Protein AF-A0A535QMQ1-F1 (afdb_monomer)

Sequence (100 aa):
MVFQDSLLVTLVQLVDRVPMPTPPTKRGRGHPKVYPDRLFLKALVIMIVRHLHTVHELLCVLAQPTSEMVTLRALLTEQDLFPSRRTWERRLKAIPETLP

pLDDT: mean 78.32, std 13.0, range [38.28, 90.62]

Mean predicted aligned error: 7.83 Å

Foldseek 3Di:
DDPPLDVLNVVLVVLVVDDDPDPDPDDDPDDDDPDDLSLLVSLVSVCVVVVPPALVVSVVQLPDPDPNSVSSQVSSADPNDHDDSVRSVVSNVCVVVVDD

Structure (mmCIF, N/CA/C/O backbone):
data_AF-A0A535QMQ1-F1
#
_entry.id   AF-A0A535QMQ1-F1
#
loop_
_atom_site.group_PDB
_atom_site.id
_atom_site.type_symbol
_atom_site.label_atom_id
_atom_site.label_alt_id
_atom_site.label_comp_id
_atom_site.label_asym_id
_atom_site.label_entity_id
_atom_site.label_seq_id
_atom_site.pdbx_PDB_ins_code
_atom_site.Cartn_x
_atom_site.Cartn_y
_atom_site.Cartn_z
_atom_site.occupancy
_atom_site.B_iso_or_equiv
_atom_site.auth_seq_id
_atom_site.auth_comp_id
_atom_site.auth_asym_id
_atom_site.auth_atom_id
_atom_site.pdbx_PDB_model_num
ATOM 1 N N . MET A 1 1 ? -19.154 -7.367 19.294 1.00 38.41 1 MET A N 1
ATOM 2 C CA . MET A 1 1 ? -18.344 -6.391 18.532 1.00 38.41 1 MET A CA 1
ATOM 3 C C . MET A 1 1 ? -18.190 -6.926 17.125 1.00 38.41 1 MET A C 1
ATOM 5 O O . MET A 1 1 ? -17.387 -7.822 16.910 1.00 38.41 1 MET A O 1
ATOM 9 N N . VAL A 1 2 ? -19.034 -6.475 16.199 1.00 38.28 2 VAL A N 1
ATOM 10 C CA . VAL A 1 2 ? -18.938 -6.898 14.799 1.00 38.28 2 VAL A CA 1
ATOM 11 C C . VAL A 1 2 ? -17.838 -6.048 14.179 1.00 38.28 2 VAL A C 1
ATOM 13 O O . VAL A 1 2 ? -18.069 -4.893 13.834 1.00 38.28 2 VAL A O 1
ATOM 16 N N . PHE A 1 3 ? -16.622 -6.589 14.111 1.00 50.56 3 PHE A N 1
ATOM 17 C CA . PHE A 1 3 ? -15.629 -6.074 13.179 1.00 50.56 3 PHE A CA 1
ATOM 18 C C . PHE A 1 3 ? -16.165 -6.408 11.792 1.00 50.56 3 PHE A C 1
ATOM 20 O O . PHE A 1 3 ? -15.968 -7.504 11.279 1.00 50.56 3 PHE A O 1
ATOM 27 N N . GLN A 1 4 ? -16.957 -5.495 11.232 1.00 48.47 4 GLN A N 1
ATOM 28 C CA . GLN A 1 4 ? -17.154 -5.481 9.797 1.00 48.47 4 GLN A CA 1
ATOM 29 C C . GLN A 1 4 ? -15.780 -5.162 9.232 1.00 48.47 4 GLN A C 1
ATOM 31 O O . GLN A 1 4 ? -15.364 -4.003 9.239 1.00 48.47 4 GLN A O 1
ATOM 36 N N . ASP A 1 5 ? -15.039 -6.194 8.830 1.00 57.31 5 ASP A N 1
ATOM 37 C CA . ASP A 1 5 ? -13.952 -5.995 7.889 1.00 57.31 5 ASP A CA 1
ATOM 38 C C . ASP A 1 5 ? -14.559 -5.198 6.738 1.00 57.31 5 ASP A C 1
ATOM 40 O O . ASP A 1 5 ? -15.450 -5.665 6.025 1.00 57.31 5 ASP A O 1
ATOM 44 N N . SER A 1 6 ? -14.179 -3.923 6.670 1.00 73.25 6 SER A N 1
ATOM 45 C CA . SER A 1 6 ? -14.657 -3.008 5.647 1.00 73.25 6 SER A CA 1
ATOM 46 C C . SER A 1 6 ? -14.399 -3.671 4.299 1.00 73.25 6 SER A C 1
ATOM 48 O O . SER A 1 6 ? -13.344 -4.274 4.104 1.00 73.25 6 SER A O 1
ATOM 50 N N . LEU A 1 7 ? -15.343 -3.573 3.363 1.00 78.81 7 LEU A N 1
ATOM 51 C CA . LEU A 1 7 ? -15.254 -4.185 2.030 1.00 78.81 7 LEU A CA 1
ATOM 52 C C . LEU A 1 7 ? -13.893 -3.919 1.356 1.00 78.81 7 LEU A C 1
ATOM 54 O O . LEU A 1 7 ? -13.362 -4.757 0.629 1.00 78.81 7 LEU A O 1
ATOM 58 N N . LEU A 1 8 ? -13.289 -2.771 1.667 1.00 82.81 8 LEU A N 1
ATOM 59 C CA . LEU A 1 8 ? -11.950 -2.377 1.253 1.00 82.81 8 LEU A CA 1
ATOM 60 C C . LEU A 1 8 ? -10.847 -3.320 1.780 1.00 82.81 8 LEU A C 1
ATOM 62 O O . LEU A 1 8 ? -9.981 -3.721 1.006 1.00 82.81 8 LEU A O 1
ATOM 66 N N . VAL A 1 9 ? -10.885 -3.733 3.049 1.00 81.25 9 VAL A N 1
ATOM 67 C CA . VAL A 1 9 ? -9.948 -4.715 3.629 1.00 81.25 9 VAL A CA 1
ATOM 68 C C . VAL A 1 9 ? -10.055 -6.052 2.894 1.00 81.25 9 VAL A C 1
ATOM 70 O O . VAL A 1 9 ? -9.034 -6.628 2.515 1.00 81.25 9 VAL A O 1
ATOM 73 N N . THR A 1 10 ? -11.275 -6.517 2.614 1.00 82.81 10 THR A N 1
ATOM 74 C CA . THR A 1 10 ? -11.502 -7.758 1.857 1.00 82.81 10 THR A CA 1
ATOM 75 C C . THR A 1 10 ? -10.967 -7.660 0.426 1.00 82.81 10 THR A C 1
ATOM 77 O O . THR A 1 10 ? -10.307 -8.587 -0.043 1.00 82.81 10 THR A O 1
ATOM 80 N N . LEU A 1 11 ? -11.183 -6.532 -0.263 1.00 82.94 11 LEU A N 1
ATOM 81 C CA . LEU A 1 11 ? -10.618 -6.290 -1.597 1.00 82.94 11 LEU A CA 1
ATOM 82 C C . LEU A 1 11 ? -9.086 -6.310 -1.581 1.00 82.94 11 LEU A C 1
ATOM 84 O O . LEU A 1 11 ? -8.469 -6.924 -2.450 1.00 82.94 11 LEU A O 1
ATOM 88 N N . VAL A 1 12 ? -8.466 -5.680 -0.582 1.00 84.94 12 VAL A N 1
ATOM 89 C CA . VAL A 1 12 ? -7.004 -5.660 -0.424 1.00 84.94 12 VAL A CA 1
ATOM 90 C C . VAL A 1 12 ? -6.453 -7.067 -0.181 1.00 84.94 12 VAL A C 1
ATOM 92 O O . VAL A 1 12 ? -5.446 -7.434 -0.784 1.00 84.94 12 VAL A O 1
ATOM 95 N N . GLN A 1 13 ? -7.125 -7.883 0.635 1.00 84.12 13 GLN A N 1
ATOM 96 C CA . GLN A 1 13 ? -6.758 -9.291 0.830 1.00 84.12 13 GLN A CA 1
ATOM 97 C C . GLN A 1 13 ? -6.956 -10.132 -0.441 1.00 84.12 13 GLN A C 1
ATOM 99 O O . GLN A 1 13 ? -6.220 -11.088 -0.680 1.00 84.12 13 GLN A O 1
ATOM 104 N N . LEU A 1 14 ? -7.922 -9.785 -1.295 1.00 83.38 14 LEU A N 1
ATOM 105 C CA . LEU A 1 14 ? -8.141 -10.488 -2.559 1.00 83.38 14 LEU A CA 1
ATOM 106 C C . LEU A 1 14 ? -6.974 -10.285 -3.539 1.00 83.38 14 LEU A C 1
ATOM 108 O O . LEU A 1 14 ? -6.632 -11.211 -4.276 1.00 83.38 14 LEU A O 1
ATOM 112 N N . VAL A 1 15 ? -6.302 -9.127 -3.495 1.00 82.25 15 VAL A N 1
ATOM 113 C CA . VAL A 1 15 ? -5.082 -8.862 -4.283 1.00 82.25 15 VAL A CA 1
ATOM 114 C C . VAL A 1 15 ? -3.973 -9.877 -3.970 1.00 82.25 15 VAL A C 1
ATOM 116 O O . VAL A 1 15 ? -3.214 -10.258 -4.865 1.00 82.25 15 VAL A O 1
ATOM 119 N N . ASP A 1 16 ? -3.901 -10.390 -2.738 1.00 78.88 16 ASP A N 1
ATOM 120 C CA . ASP A 1 16 ? -2.924 -11.427 -2.381 1.00 78.88 16 ASP A CA 1
ATOM 121 C C . ASP A 1 16 ? -3.174 -12.754 -3.100 1.00 78.88 16 ASP A C 1
ATOM 123 O O . ASP A 1 16 ? -2.229 -13.494 -3.375 1.00 78.88 16 ASP A O 1
ATOM 127 N N . ARG A 1 17 ? -4.424 -13.034 -3.483 1.00 78.25 17 ARG A N 1
ATOM 128 C CA . ARG A 1 17 ? -4.796 -14.263 -4.198 1.00 78.25 17 ARG A CA 1
ATOM 129 C C . ARG A 1 17 ? -4.593 -14.181 -5.707 1.00 78.25 17 ARG A C 1
ATOM 131 O O . ARG A 1 17 ? -4.681 -15.206 -6.377 1.00 78.25 17 ARG A O 1
ATOM 138 N N . VAL A 1 18 ? -4.307 -12.998 -6.256 1.00 74.06 18 VAL A N 1
ATOM 139 C CA . VAL A 1 18 ? -4.050 -12.840 -7.694 1.00 74.06 18 VAL A CA 1
ATOM 140 C C . VAL A 1 18 ? -2.753 -13.575 -8.044 1.00 74.06 18 VAL A C 1
ATOM 142 O O . VAL A 1 18 ? -1.719 -13.274 -7.448 1.00 74.06 18 VAL A O 1
ATOM 145 N N . PRO A 1 19 ? -2.732 -14.538 -8.975 1.00 66.31 19 PRO A N 1
ATOM 146 C CA . PRO A 1 19 ? -1.479 -15.142 -9.411 1.00 66.31 19 PRO A CA 1
ATOM 147 C C . PRO A 1 19 ? -0.661 -14.074 -10.148 1.00 66.31 19 PRO A C 1
ATOM 149 O O . PRO A 1 19 ? -1.056 -13.600 -11.206 1.00 66.31 19 PRO A O 1
ATOM 152 N N . MET A 1 20 ? 0.466 -13.653 -9.571 1.00 63.56 20 MET A N 1
ATOM 153 C CA . MET A 1 20 ? 1.396 -12.745 -10.241 1.00 63.56 20 MET A CA 1
ATOM 154 C C . MET A 1 20 ? 2.471 -13.555 -10.955 1.00 63.56 20 MET A C 1
ATOM 156 O O . MET A 1 20 ? 2.902 -14.580 -10.412 1.00 63.56 20 MET A O 1
ATOM 160 N N . PRO A 1 21 ? 2.921 -13.095 -12.136 1.00 61.88 21 PRO A N 1
ATOM 161 C CA . PRO A 1 21 ? 3.976 -13.764 -12.874 1.00 61.88 21 PRO A CA 1
ATOM 162 C C . PRO A 1 21 ? 5.224 -13.883 -12.001 1.00 61.88 21 PRO A C 1
ATOM 164 O O . PRO A 1 21 ? 5.600 -12.958 -11.274 1.00 61.88 21 PRO A O 1
ATOM 167 N N . THR A 1 22 ? 5.849 -15.057 -12.051 1.00 61.16 22 THR A N 1
ATOM 168 C CA . THR A 1 22 ? 7.084 -15.330 -11.323 1.00 61.16 22 THR A CA 1
ATOM 169 C C . THR A 1 22 ? 8.133 -14.294 -11.738 1.00 61.16 22 THR A C 1
ATOM 171 O O . THR A 1 22 ? 8.300 -14.055 -12.937 1.00 61.16 22 THR A O 1
ATOM 174 N N . PRO A 1 23 ? 8.832 -13.645 -10.788 1.00 64.38 23 PRO A N 1
ATOM 175 C CA . PRO A 1 23 ? 9.850 -12.666 -11.137 1.00 64.38 23 PRO A CA 1
ATOM 176 C C . PRO A 1 23 ? 10.902 -13.312 -12.055 1.00 64.38 23 PRO A C 1
ATOM 178 O O . PRO A 1 23 ? 11.263 -14.473 -11.841 1.00 64.38 23 PRO A O 1
ATOM 181 N N . PRO A 1 24 ? 11.402 -12.591 -13.075 1.00 60.28 24 PRO A N 1
ATOM 182 C CA . PRO A 1 24 ? 12.310 -13.162 -14.061 1.00 60.28 24 PRO A CA 1
ATOM 183 C C . PRO A 1 24 ? 13.569 -13.731 -13.393 1.00 60.28 24 PRO A C 1
ATOM 185 O O . PRO A 1 24 ? 14.229 -13.057 -12.600 1.00 60.28 24 PRO A O 1
ATOM 188 N N . THR A 1 25 ? 13.925 -14.970 -13.750 1.00 57.25 25 THR A N 1
ATOM 189 C CA . THR A 1 25 ? 15.076 -15.719 -13.206 1.00 57.25 25 THR A CA 1
ATOM 190 C C . THR A 1 25 ? 16.405 -14.979 -13.387 1.00 57.25 25 THR A C 1
ATOM 192 O O . THR A 1 25 ? 17.312 -15.102 -12.566 1.00 57.25 25 THR A O 1
ATOM 195 N N . LYS A 1 26 ? 16.529 -14.170 -14.448 1.00 55.06 26 LYS A N 1
ATOM 196 C CA . LYS A 1 26 ? 17.698 -13.322 -14.698 1.00 55.06 26 LYS A CA 1
ATOM 197 C C . LYS A 1 26 ? 17.471 -11.944 -14.077 1.00 55.06 26 LYS A C 1
ATOM 199 O O . LYS A 1 26 ? 16.813 -11.088 -14.664 1.00 55.06 26 LYS A O 1
ATOM 204 N N . ARG A 1 27 ? 18.048 -11.715 -12.894 1.00 57.25 27 ARG A N 1
ATOM 205 C CA . ARG A 1 27 ? 18.171 -10.369 -12.315 1.00 57.25 27 ARG A CA 1
ATOM 206 C C . ARG A 1 27 ? 19.051 -9.519 -13.239 1.00 57.25 27 ARG A C 1
ATOM 208 O O . ARG A 1 27 ? 20.238 -9.797 -13.379 1.00 57.25 27 ARG A O 1
ATOM 215 N N . GLY A 1 28 ? 18.483 -8.487 -13.866 1.00 55.72 28 GLY A N 1
ATOM 216 C CA . GLY A 1 28 ? 19.282 -7.429 -14.490 1.00 55.72 28 GLY A CA 1
ATOM 217 C C . GLY A 1 28 ? 20.197 -6.765 -13.451 1.00 55.72 28 GLY A C 1
ATOM 218 O O . GLY A 1 28 ? 19.897 -6.786 -12.256 1.00 55.72 28 GLY A O 1
ATOM 219 N N . ARG A 1 29 ? 21.326 -6.190 -13.884 1.00 51.59 29 ARG A N 1
ATOM 220 C CA . ARG A 1 29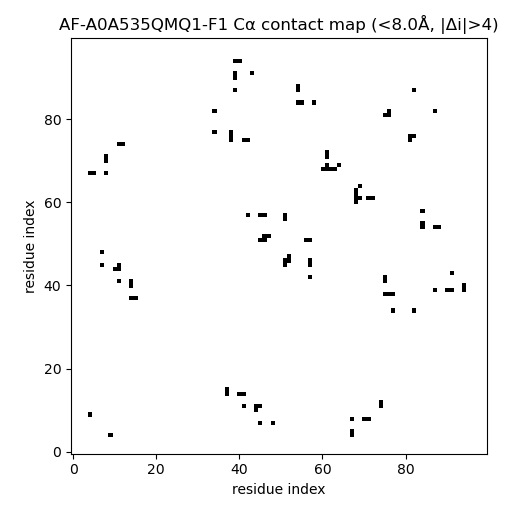 ? 22.240 -5.436 -13.004 1.00 51.59 29 ARG A CA 1
ATOM 221 C C . ARG A 1 29 ? 21.452 -4.333 -12.273 1.00 51.59 29 ARG A C 1
ATOM 223 O O . ARG A 1 29 ? 20.948 -3.420 -12.918 1.00 51.59 29 ARG A O 1
ATOM 230 N N . GLY A 1 30 ? 21.335 -4.423 -10.945 1.00 59.66 30 GLY A N 1
ATOM 231 C CA . GLY A 1 30 ? 20.585 -3.462 -10.129 1.00 59.66 30 GLY A CA 1
ATOM 232 C C . GLY A 1 30 ? 20.355 -3.918 -8.682 1.00 59.66 30 GLY A C 1
ATOM 233 O O . GLY A 1 30 ? 20.608 -5.069 -8.331 1.00 59.66 30 GLY A O 1
ATOM 234 N N . HIS A 1 31 ? 19.890 -2.997 -7.8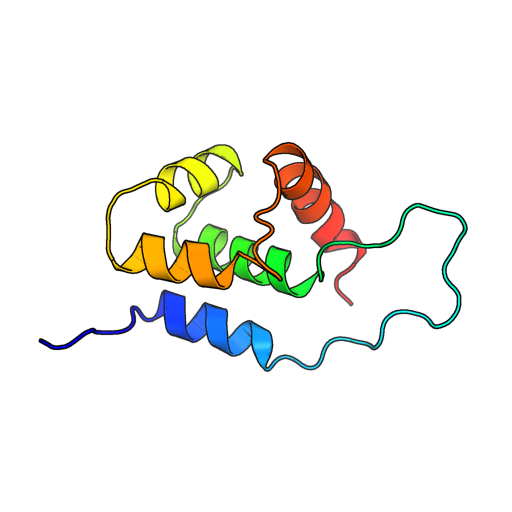31 1.00 51.91 31 HIS A N 1
ATOM 235 C CA . HIS A 1 31 ? 19.626 -3.237 -6.405 1.00 51.91 31 HIS A CA 1
ATOM 236 C C . HIS A 1 31 ? 18.492 -4.267 -6.206 1.00 51.91 31 HIS A C 1
ATOM 238 O O . HIS A 1 31 ? 17.492 -4.203 -6.929 1.00 51.91 31 HIS A O 1
ATOM 244 N N . PRO A 1 32 ? 18.580 -5.183 -5.218 1.00 63.47 32 PRO A N 1
ATOM 245 C CA . PRO A 1 32 ? 17.511 -6.132 -4.908 1.00 63.47 32 PRO A CA 1
ATOM 246 C C . PRO A 1 32 ? 16.154 -5.448 -4.678 1.00 63.47 32 PRO A C 1
ATOM 248 O O . PRO A 1 32 ? 16.067 -4.402 -4.027 1.00 63.47 32 PRO A O 1
ATOM 251 N N . LYS A 1 33 ? 15.091 -6.058 -5.221 1.00 66.06 33 LYS A N 1
ATOM 252 C CA . LYS A 1 33 ? 13.696 -5.616 -5.086 1.00 66.06 33 LYS A CA 1
ATOM 253 C C . LYS A 1 33 ? 13.219 -5.978 -3.670 1.00 66.06 33 LYS A C 1
ATOM 255 O O . LYS A 1 33 ? 12.889 -7.125 -3.416 1.00 66.06 33 LYS A O 1
ATOM 260 N N . VAL A 1 34 ? 13.246 -5.002 -2.758 1.00 72.25 34 VAL A N 1
ATOM 261 C CA . VAL A 1 34 ? 12.883 -5.186 -1.334 1.00 72.25 34 VAL A CA 1
ATOM 262 C C . VAL A 1 34 ? 11.377 -5.40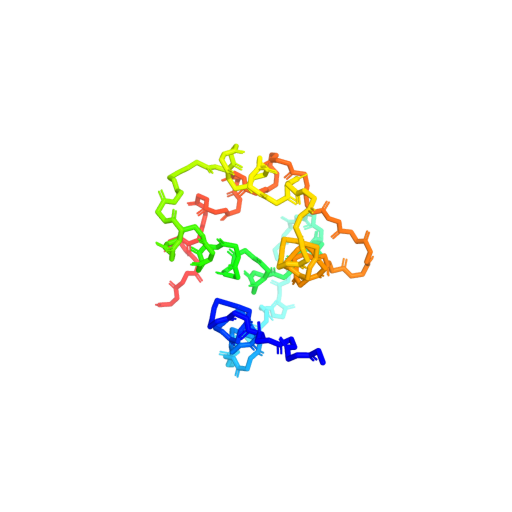7 -1.145 1.00 72.25 34 VAL A C 1
ATOM 264 O O . VAL A 1 34 ? 10.9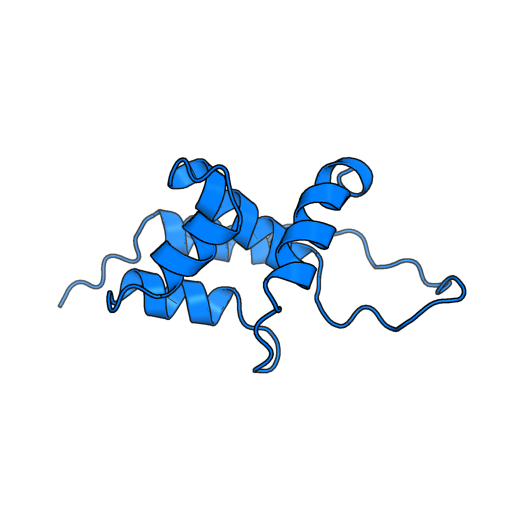75 -6.189 -0.300 1.00 72.25 34 VAL A O 1
ATOM 267 N N . TYR A 1 35 ? 10.551 -4.757 -1.972 1.00 77.75 35 TYR A N 1
ATOM 268 C CA . TYR A 1 35 ? 9.091 -4.807 -1.869 1.00 77.75 35 TYR A CA 1
ATOM 269 C C . TYR A 1 35 ? 8.456 -5.499 -3.086 1.00 77.75 35 TYR A C 1
ATOM 271 O O . TYR A 1 35 ? 8.814 -5.133 -4.226 1.00 77.75 35 TYR A O 1
ATOM 279 N N . PRO A 1 36 ? 7.509 -6.434 -2.870 1.00 78.31 36 PRO A N 1
ATOM 280 C CA . PRO A 1 36 ? 6.747 -7.070 -3.939 1.00 78.31 36 PRO A CA 1
ATOM 281 C C . PRO A 1 36 ? 5.814 -6.058 -4.615 1.00 78.31 36 PRO A C 1
ATOM 283 O O . PRO A 1 36 ? 5.305 -5.140 -3.975 1.00 78.31 36 PRO A O 1
ATOM 286 N N . ASP A 1 37 ? 5.552 -6.224 -5.913 1.00 79.00 37 ASP A N 1
ATOM 287 C CA . ASP A 1 37 ? 4.676 -5.296 -6.648 1.00 79.00 37 ASP A CA 1
ATOM 288 C C . ASP A 1 37 ? 3.208 -5.381 -6.174 1.00 79.00 37 ASP A C 1
ATOM 290 O O . ASP A 1 37 ? 2.492 -4.382 -6.195 1.00 79.00 37 ASP A O 1
ATOM 294 N N . ARG A 1 38 ? 2.804 -6.533 -5.611 1.00 81.81 38 ARG A N 1
ATOM 295 C CA . ARG A 1 38 ? 1.516 -6.758 -4.918 1.00 81.81 38 ARG A CA 1
ATOM 296 C C . ARG A 1 38 ? 1.203 -5.681 -3.890 1.00 81.81 38 ARG A C 1
ATOM 298 O O . ARG A 1 38 ? 0.078 -5.203 -3.825 1.00 81.81 38 ARG A O 1
ATOM 305 N N . LEU A 1 39 ? 2.204 -5.283 -3.112 1.00 87.69 39 LEU A N 1
ATOM 306 C CA . LEU A 1 39 ? 2.050 -4.300 -2.047 1.00 87.69 39 LEU A CA 1
ATOM 307 C C . LEU A 1 39 ? 1.677 -2.917 -2.601 1.00 87.69 39 LEU A C 1
ATOM 309 O O . LEU A 1 39 ? 0.847 -2.215 -2.028 1.00 87.69 39 LEU A O 1
ATOM 313 N N . PHE A 1 40 ? 2.219 -2.556 -3.766 1.00 86.94 40 PHE A N 1
ATOM 314 C CA . PHE A 1 40 ? 1.856 -1.317 -4.455 1.00 86.94 40 PHE A CA 1
ATOM 315 C C . PHE A 1 40 ? 0.491 -1.403 -5.135 1.00 86.94 40 PHE A C 1
ATOM 317 O O . PHE A 1 40 ? -0.243 -0.417 -5.141 1.00 86.94 40 PHE A O 1
ATOM 324 N N . LEU A 1 41 ? 0.110 -2.584 -5.624 1.00 85.69 41 LEU A N 1
ATOM 325 C CA . LEU A 1 41 ? -1.228 -2.819 -6.160 1.00 85.69 41 LEU A CA 1
ATOM 326 C C . LEU A 1 41 ? -2.309 -2.702 -5.072 1.00 85.69 41 LEU A C 1
ATOM 328 O O . LEU A 1 41 ? -3.333 -2.064 -5.301 1.00 85.69 41 LEU A O 1
ATOM 332 N N . LYS A 1 42 ? -2.060 -3.228 -3.865 1.00 89.62 42 LYS A N 1
ATOM 333 C CA . LYS A 1 42 ? -2.937 -3.032 -2.696 1.00 89.62 42 LYS A CA 1
ATOM 334 C C . LYS A 1 42 ? -3.168 -1.550 -2.404 1.00 89.62 42 LYS A C 1
ATOM 336 O O . LYS A 1 42 ? -4.309 -1.121 -2.267 1.00 89.62 42 LYS A O 1
ATOM 341 N N . ALA A 1 43 ? -2.095 -0.761 -2.350 1.00 89.25 43 ALA A N 1
ATOM 342 C CA . ALA A 1 43 ? -2.198 0.680 -2.133 1.00 89.25 43 ALA A CA 1
ATOM 343 C C . ALA A 1 43 ? -2.969 1.388 -3.251 1.00 89.25 43 ALA A C 1
ATOM 345 O O . ALA A 1 43 ? -3.766 2.276 -2.964 1.00 89.25 43 ALA A O 1
ATOM 346 N N . LEU A 1 44 ? -2.782 0.969 -4.505 1.00 87.94 44 LEU A N 1
ATOM 347 C CA . LEU A 1 44 ? -3.533 1.513 -5.632 1.00 87.94 44 LEU A CA 1
ATOM 348 C C . LEU A 1 44 ? -5.038 1.235 -5.501 1.00 87.94 44 LEU A C 1
ATOM 350 O O . LEU A 1 44 ? -5.836 2.140 -5.717 1.00 87.94 44 LEU A O 1
ATOM 354 N N . VAL A 1 45 ? -5.436 0.028 -5.087 1.00 88.56 45 VAL A N 1
ATOM 355 C CA . VAL A 1 45 ? -6.850 -0.295 -4.815 1.00 88.56 45 VAL A CA 1
ATOM 356 C C . VAL A 1 45 ? -7.417 0.616 -3.727 1.00 88.56 45 VAL A C 1
ATOM 358 O O . VAL A 1 45 ? -8.507 1.160 -3.894 1.00 88.56 45 VAL A O 1
ATOM 361 N N . ILE A 1 46 ? -6.666 0.845 -2.645 1.00 88.62 46 ILE A N 1
ATOM 362 C CA . ILE A 1 46 ? -7.073 1.765 -1.572 1.00 88.62 46 ILE A CA 1
ATOM 363 C C . ILE A 1 46 ? -7.259 3.180 -2.128 1.00 88.62 46 ILE A C 1
ATOM 365 O O . ILE A 1 46 ? -8.284 3.805 -1.859 1.00 88.62 46 ILE A O 1
ATOM 369 N N . MET A 1 47 ? -6.307 3.665 -2.930 1.00 90.31 47 MET A N 1
ATOM 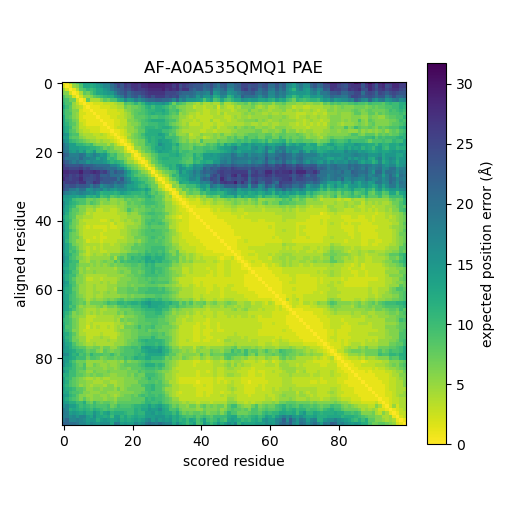370 C CA . MET A 1 47 ? -6.383 4.976 -3.575 1.00 90.31 47 MET A CA 1
ATOM 371 C C . MET A 1 47 ? -7.609 5.101 -4.490 1.00 90.31 47 MET A C 1
ATOM 373 O O . MET A 1 47 ? -8.309 6.105 -4.410 1.00 90.31 47 MET A O 1
ATOM 377 N N . ILE A 1 48 ? -7.928 4.082 -5.294 1.00 86.94 48 ILE A N 1
ATOM 378 C CA . ILE A 1 48 ? -9.102 4.088 -6.184 1.00 86.94 48 ILE A CA 1
ATOM 379 C C . ILE A 1 48 ? -10.406 4.116 -5.376 1.00 86.94 48 ILE A C 1
ATOM 381 O O . ILE A 1 48 ? -11.250 4.976 -5.611 1.00 86.94 48 ILE A O 1
ATOM 385 N N . VAL A 1 49 ? -10.564 3.212 -4.403 1.00 86.38 49 VAL A N 1
ATOM 386 C CA . VAL A 1 49 ? -11.803 3.088 -3.607 1.00 86.38 49 VAL A CA 1
ATOM 387 C C . VAL A 1 49 ? -12.043 4.324 -2.736 1.00 86.38 49 VAL A C 1
ATOM 389 O O . VAL A 1 49 ? -13.187 4.709 -2.504 1.00 86.38 49 VAL A O 1
ATOM 392 N N . ARG A 1 50 ? -10.974 4.959 -2.245 1.00 84.25 50 ARG A N 1
ATOM 393 C CA . ARG A 1 50 ? -11.047 6.170 -1.414 1.00 84.25 50 ARG A CA 1
ATOM 394 C C . ARG A 1 50 ? -10.925 7.471 -2.214 1.00 84.25 50 ARG A C 1
ATOM 396 O O . ARG A 1 50 ? -10.898 8.528 -1.593 1.00 84.25 50 ARG A O 1
ATOM 403 N N . HIS A 1 51 ? -10.860 7.408 -3.547 1.00 87.06 51 HIS A N 1
ATOM 404 C CA . HIS A 1 51 ? -10.659 8.565 -4.432 1.00 87.06 51 HIS A CA 1
ATOM 405 C C . HIS A 1 51 ? -9.450 9.442 -4.045 1.00 87.06 51 HIS A C 1
ATOM 407 O O . HIS A 1 51 ? -9.505 10.668 -4.098 1.00 87.06 51 HIS A O 1
ATOM 413 N N . LEU A 1 52 ? -8.345 8.812 -3.642 1.00 88.56 52 LEU A N 1
ATOM 414 C CA . LEU A 1 52 ? -7.089 9.488 -3.315 1.00 88.56 52 LEU A CA 1
ATOM 415 C C . LEU A 1 52 ? -6.230 9.559 -4.573 1.00 88.56 52 LEU A C 1
ATOM 417 O O . LEU A 1 52 ? -5.919 8.532 -5.180 1.00 88.56 52 LEU A O 1
ATOM 421 N N . HIS A 1 53 ? -5.807 10.758 -4.954 1.00 86.94 53 HIS A N 1
ATOM 422 C CA . HIS A 1 53 ? -5.045 10.962 -6.187 1.00 86.94 53 HIS A CA 1
ATOM 423 C C . HIS A 1 53 ? -3.542 11.064 -5.930 1.00 86.94 53 HIS A C 1
ATOM 425 O O . HIS A 1 53 ? -2.737 10.876 -6.845 1.00 86.94 53 HIS A O 1
ATOM 431 N N . THR A 1 54 ? -3.144 11.324 -4.684 1.00 89.56 54 THR A N 1
ATOM 432 C CA . THR A 1 54 ? -1.742 11.497 -4.311 1.00 89.56 54 THR A CA 1
ATOM 433 C C . THR A 1 54 ? -1.290 10.497 -3.250 1.00 89.56 54 THR A C 1
ATOM 435 O O . THR A 1 54 ? -2.041 10.059 -2.380 1.00 89.56 54 THR A O 1
ATOM 438 N N . VAL A 1 55 ? 0.004 10.171 -3.277 1.00 89.50 55 VAL A N 1
ATOM 439 C CA . VAL A 1 55 ? 0.639 9.353 -2.230 1.00 89.50 55 VAL A CA 1
ATOM 440 C C . VAL A 1 55 ? 0.582 10.047 -0.873 1.00 89.50 55 VAL A C 1
ATOM 442 O O . VAL A 1 55 ? 0.502 9.390 0.160 1.00 89.50 55 VAL A O 1
ATOM 445 N N . HIS A 1 56 ? 0.628 11.378 -0.861 1.00 89.50 56 HIS A N 1
ATOM 446 C CA . HIS A 1 56 ? 0.531 12.136 0.376 1.00 89.50 56 HIS A CA 1
ATOM 447 C C . HIS A 1 56 ? -0.818 11.910 1.064 1.00 89.50 56 HIS A C 1
ATOM 449 O O . HIS A 1 56 ? -0.833 11.580 2.246 1.00 89.50 56 HIS A O 1
ATOM 455 N N . GLU A 1 57 ? -1.921 11.987 0.316 1.00 89.50 57 GLU A N 1
ATOM 456 C CA . GLU A 1 57 ? -3.263 11.703 0.833 1.00 89.50 57 GLU A CA 1
ATOM 457 C C . GLU A 1 57 ? -3.380 10.272 1.352 1.00 89.50 57 GLU A C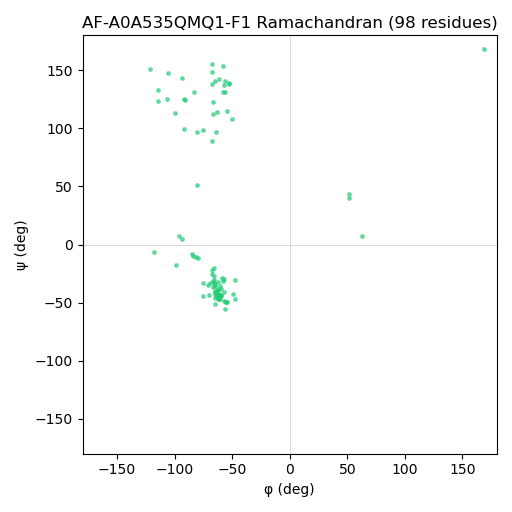 1
ATOM 459 O O . GLU A 1 57 ? -3.889 10.071 2.451 1.00 89.50 57 GLU A O 1
ATOM 464 N N . LEU A 1 58 ? -2.841 9.287 0.623 1.00 89.69 58 LEU A N 1
ATOM 465 C CA . LEU A 1 58 ? -2.786 7.900 1.091 1.00 89.69 58 LEU A CA 1
ATOM 466 C C . LEU A 1 58 ? -2.093 7.796 2.454 1.00 89.69 58 LEU A C 1
ATOM 468 O O . LEU A 1 58 ? -2.633 7.189 3.375 1.00 89.69 58 LEU A O 1
ATOM 472 N N . LEU A 1 59 ? -0.914 8.401 2.604 1.00 90.62 59 LEU A N 1
ATOM 473 C CA . LEU A 1 59 ? -0.170 8.360 3.863 1.00 90.62 59 LEU A CA 1
ATOM 474 C C . LEU A 1 59 ? -0.893 9.111 4.988 1.00 90.62 59 LEU A C 1
ATOM 476 O O . LEU A 1 59 ? -0.875 8.646 6.125 1.00 90.62 59 LEU A O 1
ATOM 480 N N . CYS A 1 60 ? -1.552 10.230 4.685 1.00 90.06 60 CYS A N 1
ATOM 481 C CA . CYS A 1 60 ? -2.370 10.963 5.650 1.00 90.06 60 CYS A CA 1
ATOM 482 C C . CYS A 1 60 ? -3.581 10.148 6.112 1.00 90.06 60 CYS A C 1
ATOM 484 O O . CYS A 1 60 ? -3.871 10.121 7.305 1.00 90.06 60 CYS A O 1
ATOM 486 N N . VAL A 1 61 ? -4.261 9.459 5.194 1.00 87.81 61 VAL A N 1
ATOM 487 C CA . VAL A 1 61 ? -5.396 8.579 5.503 1.00 87.81 61 VAL A CA 1
ATOM 488 C C . VAL A 1 61 ? -4.938 7.388 6.348 1.00 87.81 61 VAL A C 1
ATOM 490 O O . VAL A 1 61 ? -5.522 7.129 7.396 1.00 87.81 61 VAL A O 1
ATOM 493 N N . LEU A 1 62 ? -3.832 6.738 5.979 1.00 88.44 62 LEU A N 1
ATOM 494 C CA . LEU A 1 62 ? -3.251 5.627 6.747 1.00 88.44 62 LEU A CA 1
ATOM 495 C C . LEU A 1 62 ? -2.713 6.039 8.128 1.00 88.44 62 LEU A C 1
ATOM 497 O O . LEU A 1 62 ? -2.535 5.183 8.993 1.00 88.44 62 LEU A O 1
ATOM 501 N N . ALA A 1 63 ? -2.428 7.325 8.343 1.00 88.06 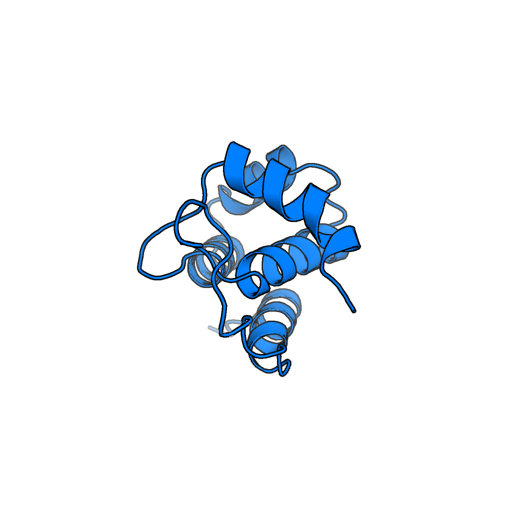63 ALA A N 1
ATOM 502 C CA . ALA A 1 63 ? -1.999 7.854 9.636 1.00 88.06 63 ALA A CA 1
ATOM 503 C C . ALA A 1 63 ? -3.167 8.121 10.601 1.00 88.06 63 ALA A C 1
ATOM 505 O O . ALA A 1 63 ? -2.928 8.381 11.781 1.00 88.06 63 ALA A O 1
ATOM 506 N N . GLN A 1 64 ? -4.419 8.065 10.134 1.00 87.75 64 GLN A N 1
ATOM 507 C CA . GLN A 1 64 ? -5.577 8.283 10.997 1.00 87.75 64 GLN A CA 1
ATOM 508 C C . GLN A 1 64 ? -5.709 7.141 12.020 1.00 87.75 64 GLN A C 1
ATOM 510 O O . GLN A 1 64 ? -5.571 5.973 11.652 1.00 87.75 64 GLN A O 1
ATOM 515 N N . PRO A 1 65 ? -6.024 7.438 13.295 1.00 84.75 65 PRO A N 1
ATOM 516 C CA . PRO A 1 65 ? -6.100 6.444 14.366 1.00 84.75 65 PRO A CA 1
ATOM 517 C C . PRO A 1 65 ? -7.435 5.680 14.343 1.00 84.75 65 PRO A C 1
ATOM 519 O O . PRO A 1 65 ? -8.145 5.606 15.343 1.00 84.75 65 PRO A 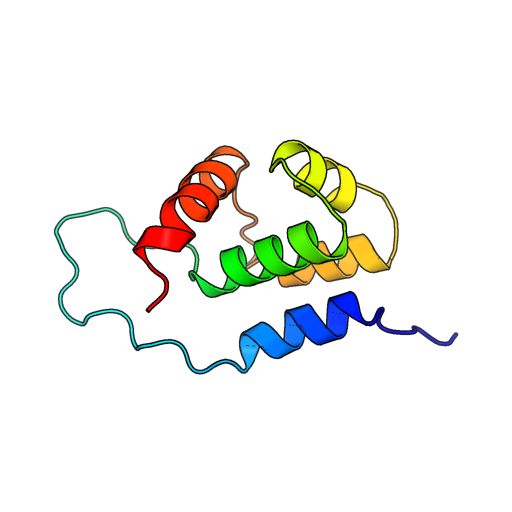O 1
ATOM 522 N N . THR A 1 66 ? -7.812 5.134 13.188 1.00 85.50 66 THR A N 1
ATOM 523 C CA . THR A 1 66 ? -9.015 4.307 13.032 1.00 85.50 66 THR A CA 1
ATOM 524 C C . THR A 1 66 ? -8.625 2.838 12.900 1.00 85.50 66 THR A C 1
ATOM 526 O O . THR A 1 66 ? -7.572 2.509 12.353 1.00 85.50 66 THR A O 1
ATOM 529 N N . SER A 1 67 ? -9.472 1.935 13.399 1.00 84.25 67 SER A N 1
ATOM 530 C CA . SER A 1 67 ? -9.210 0.488 13.365 1.00 84.25 67 SER A CA 1
ATOM 531 C C . SER A 1 67 ? -8.974 -0.027 11.942 1.00 84.25 67 SER A C 1
ATOM 533 O O . SER A 1 67 ? -8.053 -0.804 11.715 1.00 84.25 67 SER A O 1
ATOM 535 N N . GLU A 1 68 ? -9.748 0.464 10.972 1.00 85.06 68 GLU A N 1
ATOM 536 C CA . GLU A 1 68 ? -9.591 0.125 9.555 1.00 85.06 68 GLU A CA 1
ATOM 537 C C . GLU A 1 68 ? -8.214 0.542 9.017 1.00 85.06 68 GLU A C 1
ATOM 539 O O . GLU A 1 68 ? -7.543 -0.255 8.363 1.00 85.06 68 GLU A O 1
ATOM 544 N N . MET A 1 69 ? -7.751 1.759 9.325 1.00 88.00 69 MET A N 1
ATOM 545 C CA . MET A 1 69 ? -6.458 2.255 8.837 1.00 88.00 69 MET A CA 1
ATOM 546 C C . MET A 1 69 ? -5.278 1.527 9.474 1.00 88.00 69 MET A C 1
ATOM 548 O O . MET A 1 69 ? -4.284 1.274 8.793 1.00 88.00 69 MET A O 1
ATOM 552 N N . VAL A 1 70 ? -5.403 1.112 10.738 1.00 86.75 70 VAL A N 1
ATOM 553 C CA . VAL A 1 70 ? -4.411 0.248 11.395 1.00 86.75 70 VAL A CA 1
ATOM 554 C C . VAL A 1 70 ? -4.295 -1.093 10.662 1.00 86.75 70 VAL A C 1
ATOM 556 O O . VAL A 1 70 ? -3.183 -1.507 10.327 1.00 86.75 70 VAL A O 1
ATOM 559 N N . THR A 1 71 ? -5.422 -1.733 10.332 1.00 87.31 71 THR A N 1
ATOM 560 C CA . THR A 1 71 ? -5.437 -2.991 9.566 1.00 87.31 71 THR A CA 1
ATOM 561 C C . THR A 1 71 ? -4.848 -2.810 8.167 1.00 87.31 71 THR A C 1
ATOM 563 O O . THR A 1 71 ? -4.019 -3.610 7.734 1.00 87.31 71 THR A O 1
ATOM 566 N N . LEU A 1 72 ? -5.212 -1.738 7.459 1.00 87.12 72 LEU A N 1
ATOM 567 C CA . LEU A 1 72 ? -4.673 -1.464 6.123 1.00 87.12 72 LEU A CA 1
ATOM 568 C C . LEU A 1 72 ? -3.176 -1.184 6.151 1.00 87.12 72 LEU A C 1
ATOM 570 O O . LEU A 1 72 ? -2.443 -1.678 5.297 1.00 87.12 72 LEU A O 1
ATOM 574 N N . ARG A 1 73 ? -2.697 -0.444 7.151 1.00 88.38 73 ARG A N 1
ATOM 575 C CA . ARG A 1 73 ? -1.266 -0.203 7.332 1.00 88.38 73 ARG A CA 1
ATOM 576 C C . ARG A 1 73 ? -0.509 -1.508 7.578 1.00 88.38 73 ARG A C 1
ATOM 578 O O . ARG A 1 73 ? 0.570 -1.677 7.014 1.00 88.38 73 ARG A O 1
ATOM 585 N N . ALA A 1 74 ? -1.080 -2.436 8.345 1.00 87.38 74 ALA A N 1
ATOM 586 C CA . ALA A 1 74 ? -0.504 -3.766 8.530 1.00 87.38 74 ALA A CA 1
ATOM 587 C C . ALA A 1 74 ? -0.450 -4.553 7.207 1.00 87.38 74 ALA A C 1
ATOM 589 O O . ALA A 1 74 ? 0.586 -5.117 6.877 1.00 87.38 74 ALA A O 1
ATOM 590 N N . LEU A 1 75 ? -1.510 -4.512 6.392 1.00 86.12 75 LEU A N 1
ATOM 591 C CA . LEU A 1 75 ? -1.555 -5.185 5.081 1.00 86.12 75 LEU A CA 1
ATOM 592 C C . LEU A 1 75 ? -0.605 -4.586 4.027 1.00 86.12 75 LEU A C 1
ATOM 594 O O . LEU A 1 75 ? -0.275 -5.259 3.047 1.00 86.12 75 LEU A O 1
ATOM 598 N N . LEU A 1 76 ? -0.198 -3.327 4.210 1.00 87.94 76 LEU A N 1
ATOM 599 C CA . LEU A 1 76 ? 0.792 -2.615 3.394 1.00 87.94 76 LEU A CA 1
ATOM 600 C C . LEU A 1 76 ? 2.207 -2.653 3.995 1.00 87.94 76 LEU A C 1
ATOM 602 O O . LEU A 1 76 ? 3.096 -1.954 3.504 1.00 87.94 76 LEU A O 1
ATOM 606 N N . THR A 1 77 ? 2.415 -3.427 5.060 1.00 86.50 77 THR A N 1
ATOM 607 C CA . THR A 1 77 ? 3.726 -3.652 5.673 1.00 86.50 77 THR A CA 1
ATOM 608 C C . THR A 1 77 ? 4.186 -5.059 5.318 1.00 86.50 77 THR A C 1
ATOM 610 O O . THR A 1 77 ? 3.478 -6.030 5.565 1.00 86.50 77 THR A O 1
ATOM 613 N N . GLU A 1 78 ? 5.377 -5.174 4.737 1.00 82.31 78 GLU A N 1
ATOM 614 C CA . GLU A 1 78 ? 5.959 -6.463 4.352 1.00 82.31 78 GLU A CA 1
ATOM 615 C C . GLU A 1 78 ? 7.210 -6.697 5.195 1.00 82.31 78 GLU A C 1
ATOM 617 O O . GLU A 1 78 ? 8.108 -5.859 5.175 1.00 82.31 78 GLU A O 1
ATOM 622 N N . GLN A 1 79 ? 7.288 -7.814 5.928 1.00 77.19 79 GLN A N 1
ATOM 623 C CA . GLN A 1 79 ? 8.448 -8.142 6.781 1.00 77.19 79 GLN A CA 1
ATOM 624 C C . GLN A 1 79 ? 8.835 -6.995 7.743 1.00 77.19 79 GLN A C 1
ATOM 626 O O . GLN A 1 79 ? 10.005 -6.641 7.850 1.00 77.19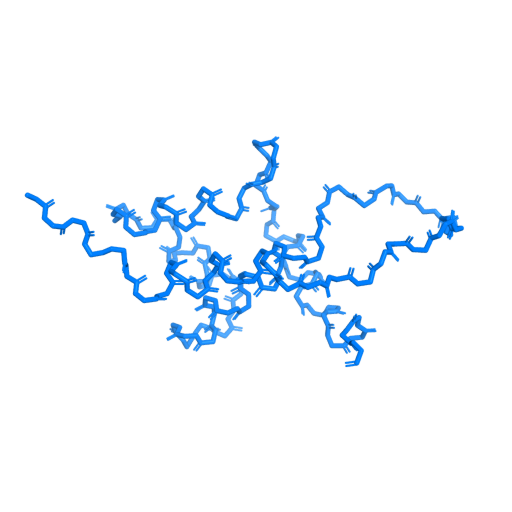 79 GLN A O 1
ATOM 631 N N . ASP A 1 80 ? 7.839 -6.360 8.374 1.00 78.25 80 ASP A N 1
ATOM 632 C CA . ASP A 1 80 ? 7.981 -5.178 9.249 1.00 78.25 80 ASP A CA 1
ATOM 633 C C . ASP A 1 80 ? 8.535 -3.908 8.570 1.00 78.25 80 ASP A C 1
ATOM 635 O O . ASP A 1 80 ? 8.760 -2.880 9.215 1.00 78.25 80 ASP A O 1
ATOM 639 N N . LEU A 1 81 ? 8.701 -3.929 7.245 1.00 81.75 81 LEU A N 1
ATOM 640 C CA . LEU A 1 81 ? 9.156 -2.792 6.460 1.00 81.75 81 LEU A CA 1
ATOM 641 C C . LEU A 1 81 ? 7.966 -2.100 5.798 1.00 81.75 81 LEU A C 1
ATOM 643 O O . LEU A 1 81 ? 7.321 -2.623 4.886 1.00 81.75 81 LEU A O 1
ATOM 647 N N . PHE A 1 82 ? 7.706 -0.869 6.232 1.00 85.12 82 PHE A N 1
ATOM 648 C CA . PHE A 1 82 ? 6.766 0.020 5.564 1.00 85.12 82 PHE A CA 1
ATOM 649 C C . PHE A 1 82 ? 7.512 0.892 4.538 1.00 85.12 82 PHE A C 1
ATOM 651 O O . PHE A 1 82 ? 8.473 1.579 4.908 1.00 85.12 82 PHE A O 1
ATOM 658 N N . PRO A 1 83 ? 7.103 0.916 3.254 1.00 86.88 83 PRO A N 1
ATOM 659 C CA . PRO A 1 83 ? 7.806 1.701 2.250 1.00 86.88 83 PRO A CA 1
ATOM 660 C C . PRO A 1 83 ? 7.792 3.200 2.561 1.00 86.88 83 PRO A C 1
ATOM 662 O O . PRO A 1 83 ? 6.789 3.776 2.984 1.00 86.88 83 PRO A O 1
ATOM 665 N N . SER A 1 84 ? 8.908 3.868 2.269 1.00 88.75 84 SER A N 1
ATOM 666 C CA . SER A 1 84 ? 8.989 5.326 2.354 1.00 88.75 84 SER A CA 1
ATOM 667 C C . SER A 1 84 ? 8.121 6.002 1.289 1.00 88.75 84 SER A C 1
ATOM 669 O O . SER A 1 84 ? 7.903 5.447 0.209 1.00 88.75 84 SER A O 1
ATOM 671 N N . ARG A 1 85 ? 7.698 7.252 1.536 1.00 88.44 85 ARG A N 1
ATOM 672 C CA . ARG A 1 85 ? 6.940 8.075 0.569 1.00 88.44 85 ARG A CA 1
ATOM 673 C C . ARG A 1 85 ? 7.556 8.064 -0.836 1.00 88.44 85 ARG A C 1
ATOM 675 O O . ARG A 1 85 ? 6.863 7.818 -1.815 1.00 88.44 85 ARG A O 1
ATOM 682 N N . ARG A 1 86 ? 8.876 8.252 -0.930 1.00 87.12 86 ARG A N 1
ATOM 683 C CA . ARG A 1 86 ? 9.612 8.222 -2.206 1.00 87.12 86 ARG A CA 1
ATOM 684 C C . ARG A 1 86 ? 9.483 6.872 -2.921 1.00 87.12 86 ARG A C 1
ATOM 686 O O . ARG A 1 86 ? 9.458 6.816 -4.149 1.00 87.12 86 ARG A O 1
ATOM 693 N N . THR A 1 87 ? 9.440 5.778 -2.163 1.00 88.88 87 THR A N 1
ATOM 694 C CA . THR A 1 87 ? 9.276 4.430 -2.719 1.00 88.88 87 THR A CA 1
ATOM 695 C C . THR A 1 87 ? 7.870 4.244 -3.276 1.00 88.88 87 THR A C 1
ATOM 697 O O . THR A 1 87 ? 7.755 3.751 -4.397 1.00 88.88 87 THR A O 1
ATOM 700 N N . TRP A 1 88 ? 6.844 4.697 -2.547 1.00 89.19 88 TRP A N 1
ATOM 701 C CA . TRP A 1 88 ? 5.455 4.723 -3.010 1.00 89.19 88 TRP A CA 1
ATOM 702 C C . TRP A 1 88 ? 5.302 5.504 -4.314 1.00 89.19 88 TRP A C 1
ATOM 704 O O . TRP A 1 88 ? 4.859 4.933 -5.304 1.00 89.19 88 TRP A O 1
ATOM 714 N N . GLU A 1 89 ? 5.740 6.765 -4.350 1.00 88.94 89 GLU A N 1
ATOM 715 C CA . GLU A 1 89 ? 5.626 7.630 -5.536 1.00 88.94 89 GLU A CA 1
ATOM 716 C C . GLU A 1 89 ? 6.303 7.005 -6.761 1.00 88.94 89 GLU A C 1
ATOM 718 O O . GLU A 1 89 ? 5.701 6.898 -7.830 1.00 88.94 89 GLU A O 1
ATOM 723 N N . ARG A 1 90 ? 7.544 6.525 -6.602 1.00 87.69 90 ARG A N 1
ATOM 724 C CA . ARG A 1 90 ? 8.296 5.912 -7.702 1.00 87.69 90 ARG A CA 1
ATOM 725 C C . ARG A 1 90 ? 7.639 4.629 -8.208 1.00 87.69 90 ARG A C 1
ATOM 727 O O . ARG A 1 90 ? 7.606 4.410 -9.413 1.00 87.69 90 ARG A O 1
ATOM 734 N N . ARG A 1 91 ? 7.182 3.758 -7.304 1.00 86.38 91 ARG A N 1
ATOM 735 C CA . ARG A 1 91 ? 6.622 2.453 -7.682 1.00 86.38 91 ARG A CA 1
ATOM 736 C C . ARG A 1 91 ? 5.224 2.589 -8.260 1.00 86.38 91 ARG A C 1
ATOM 738 O O . ARG A 1 91 ? 5.000 2.014 -9.311 1.00 86.38 91 ARG A O 1
ATOM 745 N N . LEU A 1 92 ? 4.349 3.394 -7.655 1.00 85.25 92 LEU A N 1
ATOM 746 C CA . LEU A 1 92 ? 3.009 3.670 -8.188 1.00 85.25 92 LEU A CA 1
ATOM 747 C C . LEU A 1 92 ? 3.079 4.300 -9.586 1.00 85.25 92 LEU A C 1
ATOM 749 O O . LEU A 1 92 ? 2.314 3.911 -10.460 1.00 85.25 92 LEU A O 1
ATOM 753 N N . LYS A 1 93 ? 4.047 5.195 -9.839 1.00 85.00 93 LYS A N 1
ATOM 754 C CA . LYS A 1 93 ? 4.273 5.758 -11.180 1.00 85.00 93 LYS A CA 1
ATOM 755 C C . LYS A 1 93 ? 4.726 4.714 -12.208 1.00 85.00 93 LYS A C 1
ATOM 757 O O . LYS A 1 93 ? 4.374 4.832 -13.372 1.00 85.00 93 LYS A O 1
ATOM 762 N N . ALA A 1 94 ? 5.499 3.715 -11.783 1.00 81.50 94 ALA A N 1
ATOM 763 C CA . ALA A 1 94 ? 5.997 2.644 -12.645 1.00 81.50 94 ALA A CA 1
ATOM 764 C C . ALA A 1 94 ? 4.997 1.485 -12.825 1.00 81.50 94 ALA A C 1
ATOM 766 O O . ALA A 1 94 ? 5.244 0.604 -13.642 1.00 81.50 94 ALA A O 1
ATOM 767 N N . ILE A 1 95 ? 3.874 1.466 -12.088 1.00 77.06 95 ILE A N 1
ATOM 768 C CA . ILE A 1 95 ? 2.867 0.398 -12.188 1.00 77.06 95 ILE A CA 1
ATOM 769 C C . ILE A 1 95 ? 2.373 0.195 -13.629 1.00 77.06 95 ILE A C 1
ATOM 771 O O . ILE A 1 95 ? 2.404 -0.956 -14.065 1.00 77.06 95 ILE A O 1
ATOM 775 N N . PRO A 1 96 ? 1.971 1.239 -14.387 1.00 72.62 96 PRO A N 1
ATOM 776 C CA . PRO A 1 96 ? 1.445 1.065 -15.743 1.00 72.62 96 PRO A CA 1
ATOM 777 C C . PRO A 1 96 ? 2.419 0.371 -16.699 1.00 72.62 96 PRO A C 1
ATOM 779 O O . PRO A 1 96 ? 1.990 -0.326 -17.604 1.00 72.62 96 PRO A O 1
ATOM 782 N N . GLU A 1 97 ? 3.726 0.522 -16.478 1.00 70.69 97 GLU A N 1
ATOM 783 C CA . GLU A 1 97 ? 4.775 -0.112 -17.290 1.00 70.69 97 GLU A CA 1
ATOM 784 C C . GLU A 1 97 ? 5.010 -1.586 -16.911 1.00 70.69 97 GLU A C 1
ATOM 786 O O . GLU A 1 97 ? 5.725 -2.306 -17.603 1.00 70.69 97 GLU A O 1
ATOM 791 N N . THR A 1 98 ? 4.452 -2.032 -15.782 1.00 64.00 98 THR A N 1
ATOM 792 C CA . THR A 1 98 ? 4.693 -3.360 -15.189 1.00 64.00 98 THR A CA 1
ATOM 793 C C . THR A 1 98 ? 3.448 -4.237 -15.097 1.00 64.00 98 THR A C 1
ATOM 795 O O . THR A 1 98 ? 3.566 -5.405 -14.723 1.00 64.00 98 THR A O 1
ATOM 798 N N . LEU A 1 99 ? 2.270 -3.696 -15.415 1.00 59.19 99 LEU A N 1
ATOM 799 C CA . LEU A 1 99 ? 1.044 -4.476 -15.538 1.00 59.19 99 LEU A CA 1
ATOM 800 C C . LEU A 1 99 ? 0.997 -5.112 -16.940 1.00 59.19 99 LEU A C 1
ATOM 802 O O . LEU A 1 99 ? 1.275 -4.407 -17.909 1.00 59.19 99 LEU A O 1
ATOM 806 N N . PRO A 1 100 ? 0.718 -6.424 -17.043 1.00 54.53 100 PRO A N 1
ATOM 807 C CA . PRO A 1 100 ? 0.560 -7.110 -18.324 1.00 54.53 100 PRO A CA 1
ATOM 808 C C . PRO A 1 100 ? -0.669 -6.629 -19.103 1.00 54.53 100 PRO A C 1
ATOM 810 O O . PRO A 1 100 ? -1.653 -6.197 -18.457 1.00 54.53 100 PRO A O 1
#

Secondary structure (DSSP, 8-state):
------HHHHHHHHHHHS-PPPPPSS--SS----S-HHHHHHHHHHHHHTT--SHHHHHHHHTS--HHHHHHHHHT-BTTBPPPHHHHHHHHHHGGGT--

Solvent-accessible surface area (backbone atoms only — not comparable to full-atom values): 6392 Å² total; per-residue (Å²): 134,85,79,70,72,49,70,65,58,56,54,43,56,49,55,73,71,54,90,68,81,78,78,70,91,74,76,69,96,71,81,82,82,87,68,64,70,63,50,51,51,35,53,48,51,50,26,61,78,68,73,42,93,44,67,66,54,50,52,56,56,47,64,41,98,42,74,67,26,53,52,50,48,52,72,51,35,55,95,90,45,65,76,51,71,72,53,49,53,56,48,60,69,46,40,77,83,70,57,132

Radius of gyration: 14.31 Å; Cα contacts (8 Å, |Δi|>4): 57; chains: 1; bounding box: 41×28×37 Å